Protein AF-A0A368K9M5-F1 (afdb_monomer)

Nearest PDB structures (foldseek):
  7qiv-assembly1_A  TM=9.735E-01  e=4.926E-18  Homo sapiens
  2qki-assembly1_A  TM=9.866E-01  e=6.767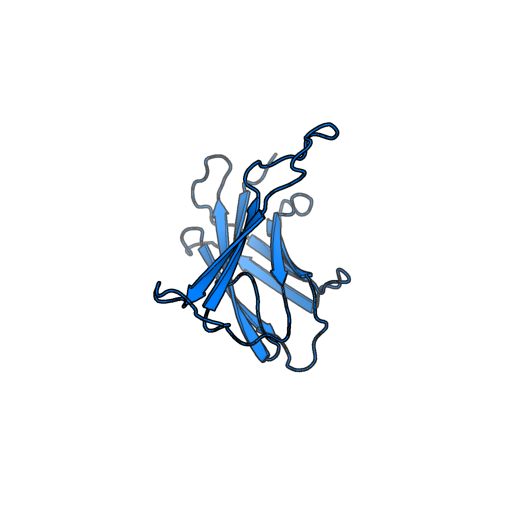E-18  Homo sapiens
  2qki-assembly2_D  TM=9.736E-01  e=6.767E-18  Homo sapiens
  2ice-assembly1_A  TM=9.767E-01  e=1.211E-17  Homo sapiens
  6yo6-assembly1_A  TM=9.703E-01  e=1.950E-17  Homo sapiens

Sequence (143 aa):
FQSGYLFIQTDKTIYTPGSTVLYRIFTVDNNLLPVGKTVVILIETPDGIPVKRDILSSNNQHGILPLSWNIPELVNMGQWKIRAFYEHAPKQIFSAEFEVKEYVLPSFEVRVEPTETFYYIDDPNGLEVSIIAKFLYGKNVDG

Secondary structure (DSSP, 8-state):
----EEEEEES-SEE-TT-EEEEEEEEE-TTS-B---EEEEEEE-TTS-EEEEEEEE-TTTTTEEEEEEEPPSS---EEEEEEEEETT-TT--EEEEEEE------SEEEEEEESSSS--TT-TT---EEEEEEETTSPBP--

Solvent-accessible surface area (backbone atoms only — not comparable to full-atom values): 8438 Å² total; per-residue (Å²): 133,86,86,41,48,66,49,67,48,60,80,60,62,67,40,42,61,57,37,73,49,44,36,36,37,38,32,22,35,86,85,70,44,67,36,61,50,50,34,38,36,35,38,24,44,63,88,67,49,71,78,45,76,51,77,49,63,21,60,94,39,81,12,47,43,81,52,74,47,74,42,50,70,84,65,83,64,44,57,27,35,42,39,38,24,41,63,95,40,72,87,57,70,36,74,41,71,36,36,33,44,92,75,75,87,70,73,51,50,77,46,79,46,52,81,52,102,66,78,64,91,83,44,90,82,60,82,56,70,47,80,48,47,29,30,79,88,72,46,76,63,83,133

Radius of gyration: 20.97 Å; Cα contacts (8 Å, |Δi|>4): 302; chains: 1; bounding box: 52×33×64 Å

Organism: NCBI:txid666685

pLDDT: mean 95.34, std 5.35, range [53.28, 98.81]

InterPro domains:
  IPR002890 Macroglobulin domain [PF01835] (6-100)
  IPR041555 Macroglobulin domain MG3 [PF17791] (102-143)
  IPR050473 Alpha-2-macroglobulin/Complement system [PTHR11412] (4-143)

Structure (mmCIF, N/CA/C/O backbone):
data_AF-A0A368K9M5-F1
#
_entry.id   AF-A0A368K9M5-F1
#
loop_
_atom_site.group_PDB
_atom_site.id
_atom_site.type_symbol
_atom_site.label_atom_id
_atom_site.label_alt_id
_atom_site.label_comp_id
_atom_site.label_asym_id
_atom_site.label_entity_id
_atom_site.label_seq_id
_atom_site.pdbx_PDB_ins_code
_atom_site.Cartn_x
_atom_site.Cartn_y
_atom_site.Cartn_z
_atom_site.occupancy
_atom_site.B_iso_or_equiv
_atom_site.auth_seq_id
_atom_site.auth_comp_id
_atom_site.auth_asym_id
_atom_site.auth_atom_id
_atom_site.pdbx_PDB_model_num
ATOM 1 N N . PHE A 1 1 ? 27.317 0.117 -7.480 1.00 53.28 1 PHE A N 1
ATOM 2 C CA . PH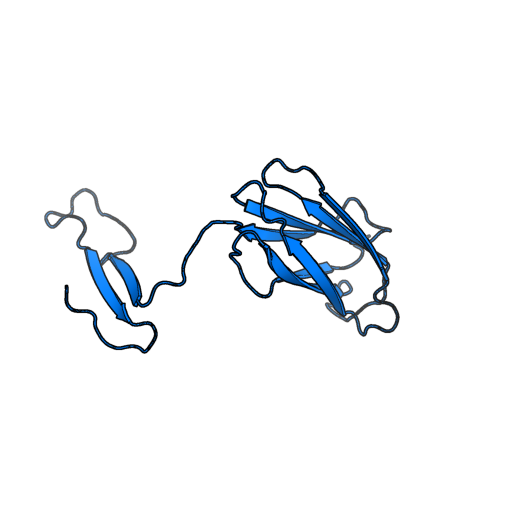E A 1 1 ? 26.637 1.332 -7.962 1.00 53.28 1 PHE A CA 1
ATOM 3 C C . PHE A 1 1 ? 25.144 1.159 -7.751 1.00 53.28 1 PHE A C 1
ATOM 5 O O . PHE A 1 1 ? 24.625 0.112 -8.113 1.00 53.28 1 PHE A O 1
ATOM 12 N N . GLN A 1 2 ? 24.489 2.113 -7.089 1.00 69.75 2 GLN A N 1
ATOM 13 C CA . GLN A 1 2 ? 23.046 2.087 -6.841 1.00 69.75 2 GLN A CA 1
ATOM 14 C C . GLN A 1 2 ? 22.314 2.461 -8.133 1.00 69.75 2 GLN A C 1
ATOM 16 O O . GLN A 1 2 ? 22.651 3.458 -8.776 1.00 69.75 2 GLN A O 1
ATOM 21 N N . SER A 1 3 ? 21.357 1.632 -8.539 1.00 83.12 3 SER A N 1
ATOM 22 C CA . SER A 1 3 ? 20.739 1.690 -9.868 1.00 83.12 3 SER A CA 1
ATOM 23 C C . SER A 1 3 ? 19.588 2.692 -9.992 1.00 83.12 3 SER A C 1
ATOM 25 O O . SER A 1 3 ? 18.992 2.793 -11.066 1.00 83.12 3 SER A O 1
ATOM 27 N N . GLY A 1 4 ? 19.301 3.439 -8.927 1.00 94.38 4 GLY A N 1
ATOM 28 C CA . GLY A 1 4 ? 18.149 4.322 -8.790 1.00 94.38 4 GLY A CA 1
ATOM 29 C C . GLY A 1 4 ? 17.175 3.823 -7.724 1.00 94.38 4 GLY A C 1
ATOM 30 O O . GLY A 1 4 ? 17.548 3.041 -6.840 1.00 94.38 4 GLY A O 1
ATOM 31 N N . TYR A 1 5 ? 15.925 4.267 -7.838 1.00 97.38 5 TYR A N 1
ATOM 32 C CA . TYR A 1 5 ? 14.841 3.953 -6.911 1.00 97.38 5 TYR A CA 1
ATOM 33 C C . TYR A 1 5 ? 13.591 3.468 -7.645 1.00 97.38 5 TYR A C 1
ATOM 35 O O . TYR A 1 5 ? 13.352 3.831 -8.800 1.00 97.38 5 TYR A O 1
ATOM 43 N N . LEU A 1 6 ? 12.800 2.654 -6.946 1.00 98.38 6 LEU A N 1
ATOM 44 C CA . LEU A 1 6 ? 11.452 2.276 -7.345 1.00 98.38 6 LEU A CA 1
ATOM 45 C C . LEU A 1 6 ? 10.474 2.712 -6.256 1.00 98.38 6 LEU A C 1
ATOM 47 O O . LEU A 1 6 ? 10.675 2.387 -5.087 1.00 98.38 6 LEU A O 1
ATOM 51 N N . PHE A 1 7 ? 9.403 3.399 -6.645 1.00 98.56 7 PHE A N 1
ATOM 52 C CA . PHE A 1 7 ? 8.283 3.704 -5.752 1.00 98.56 7 PHE A CA 1
ATOM 53 C C . PHE A 1 7 ? 7.043 2.981 -6.249 1.00 98.56 7 PHE A C 1
ATOM 55 O O . PHE A 1 7 ? 6.724 3.050 -7.434 1.00 98.56 7 PHE A O 1
ATOM 62 N N . ILE A 1 8 ? 6.353 2.281 -5.355 1.00 98.75 8 ILE A N 1
ATOM 63 C CA . ILE A 1 8 ? 5.165 1.495 -5.680 1.00 98.75 8 ILE A CA 1
ATOM 64 C C . ILE A 1 8 ? 3.973 2.180 -5.021 1.00 98.75 8 ILE A C 1
ATOM 66 O O . ILE A 1 8 ? 4.005 2.459 -3.825 1.00 98.75 8 ILE A O 1
ATOM 70 N N . GLN A 1 9 ? 2.932 2.453 -5.800 1.00 98.75 9 GLN A N 1
ATOM 71 C CA . GLN A 1 9 ? 1.676 3.001 -5.305 1.00 98.75 9 GLN A CA 1
ATOM 72 C C . GLN A 1 9 ? 0.540 2.056 -5.665 1.00 98.75 9 GLN A C 1
ATOM 74 O O . GLN A 1 9 ? 0.383 1.720 -6.837 1.00 98.75 9 GLN A O 1
ATOM 79 N N . THR A 1 10 ? -0.264 1.688 -4.677 1.00 98.69 10 THR A N 1
ATOM 80 C CA . THR A 1 10 ? -1.540 0.990 -4.848 1.00 98.69 10 THR A CA 1
ATOM 81 C C . THR A 1 10 ? -2.699 1.991 -4.804 1.00 98.69 10 THR A C 1
ATOM 83 O O . THR A 1 10 ? -2.561 3.076 -4.231 1.00 98.69 10 THR A O 1
ATOM 86 N N . ASP A 1 11 ? -3.837 1.667 -5.422 1.00 98.25 11 ASP A N 1
ATOM 87 C CA . ASP A 1 11 ? -5.028 2.528 -5.389 1.00 98.25 11 ASP A CA 1
ATOM 88 C C . ASP A 1 11 ? -5.707 2.546 -4.011 1.00 98.25 11 ASP A C 1
ATOM 90 O O . ASP A 1 11 ? -6.246 3.573 -3.598 1.00 98.25 11 ASP A O 1
ATOM 94 N N . LYS A 1 12 ? -5.626 1.430 -3.277 1.00 96.75 12 LYS A N 1
ATOM 95 C CA . LYS A 1 12 ? -6.090 1.275 -1.891 1.00 96.75 12 LYS A CA 1
ATOM 96 C C . LYS A 1 12 ? -5.041 0.578 -1.025 1.00 96.75 12 LYS A C 1
ATOM 98 O O . LYS A 1 12 ? -4.140 -0.098 -1.528 1.00 96.75 12 LYS A O 1
ATOM 103 N N . THR A 1 13 ? -5.186 0.721 0.289 1.00 96.50 13 THR A N 1
ATOM 104 C CA . THR A 1 13 ? -4.393 0.004 1.302 1.00 96.50 13 THR A CA 1
ATOM 105 C C . THR A 1 13 ? -5.013 -1.335 1.703 1.00 96.50 13 THR A C 1
ATOM 107 O O . THR A 1 13 ? -4.296 -2.200 2.192 1.00 96.50 13 THR A O 1
ATOM 110 N N . ILE A 1 14 ? -6.319 -1.516 1.473 1.00 96.44 14 ILE A N 1
ATOM 111 C CA . ILE A 1 14 ? -7.097 -2.709 1.828 1.00 96.44 14 ILE A CA 1
ATOM 112 C C . ILE A 1 14 ? -8.015 -3.128 0.671 1.00 96.44 14 ILE A C 1
ATOM 114 O O . ILE A 1 14 ? -8.606 -2.285 -0.013 1.00 96.44 14 ILE A O 1
ATOM 118 N N . TYR A 1 15 ? -8.131 -4.436 0.452 1.00 97.06 15 TYR A N 1
ATOM 119 C CA . TYR A 1 15 ? -8.903 -5.048 -0.627 1.00 97.06 15 TYR A CA 1
ATOM 120 C C . TYR A 1 15 ? -9.728 -6.220 -0.108 1.00 97.06 15 TYR A C 1
ATOM 122 O O . TYR A 1 15 ? -9.304 -6.950 0.785 1.00 97.06 15 TYR A O 1
ATOM 130 N N . THR A 1 16 ? -10.891 -6.435 -0.715 1.00 96.75 16 THR A N 1
ATOM 131 C CA . THR A 1 16 ? -11.677 -7.655 -0.517 1.00 96.75 16 THR A CA 1
ATOM 132 C C . THR A 1 16 ? -11.244 -8.739 -1.508 1.00 96.75 16 THR A C 1
ATOM 134 O O . THR A 1 16 ? -10.773 -8.404 -2.606 1.00 96.75 16 THR A O 1
ATOM 137 N N . PRO A 1 17 ? -11.445 -10.031 -1.188 1.00 97.12 17 PRO A N 1
ATOM 138 C CA . PRO A 1 17 ? -11.367 -11.102 -2.182 1.00 97.12 17 PRO A CA 1
ATOM 139 C C . PRO A 1 17 ? -12.216 -10.792 -3.426 1.00 97.12 17 PRO A C 1
ATOM 141 O O . PRO A 1 17 ? -13.232 -10.098 -3.335 1.00 97.12 17 PRO A O 1
ATOM 144 N N . GLY A 1 18 ? -11.769 -11.242 -4.600 1.00 96.38 18 GLY A N 1
ATOM 145 C CA . GLY A 1 18 ? -12.438 -10.975 -5.883 1.00 96.38 18 GLY A CA 1
ATOM 146 C C . GLY A 1 18 ? -12.240 -9.563 -6.458 1.00 96.38 18 GLY A C 1
ATOM 147 O O . GLY A 1 18 ? -12.628 -9.310 -7.599 1.00 96.38 18 GLY A O 1
ATOM 148 N N . SER A 1 19 ? -11.640 -8.628 -5.711 1.00 97.12 19 SER A N 1
ATOM 149 C CA . SER A 1 19 ? -11.371 -7.271 -6.207 1.00 97.12 19 SER A CA 1
ATOM 150 C C . SER A 1 19 ? -10.045 -7.166 -6.978 1.00 97.12 19 SER A C 1
ATOM 152 O O . SER A 1 19 ? -9.209 -8.070 -6.962 1.00 97.12 19 SER A O 1
ATOM 154 N N . THR A 1 20 ? -9.843 -6.048 -7.678 1.00 98.38 20 THR A N 1
ATOM 155 C CA . THR A 1 20 ? -8.621 -5.777 -8.447 1.00 98.38 20 THR A CA 1
ATOM 156 C C . THR A 1 20 ? -7.724 -4.804 -7.692 1.00 98.38 20 THR A C 1
ATOM 158 O O . THR A 1 20 ? -8.170 -3.727 -7.300 1.00 98.38 20 THR A O 1
ATOM 161 N N . VAL A 1 21 ? -6.449 -5.163 -7.548 1.00 98.50 21 VAL A N 1
ATOM 162 C CA . VAL A 1 21 ? -5.375 -4.261 -7.124 1.00 98.50 21 VAL A CA 1
ATOM 163 C C . VAL A 1 21 ? -4.900 -3.488 -8.344 1.00 98.50 21 VAL A C 1
ATOM 165 O O . VAL A 1 21 ? -4.364 -4.086 -9.282 1.00 98.50 21 VAL A O 1
ATOM 168 N N . LEU A 1 22 ? -5.078 -2.169 -8.342 1.00 98.75 22 LEU A N 1
ATOM 169 C CA . LEU A 1 22 ? -4.462 -1.281 -9.319 1.00 98.75 22 LEU A CA 1
ATOM 170 C C . LEU A 1 22 ? -3.203 -0.702 -8.689 1.00 98.75 22 LEU A C 1
ATOM 172 O O . LEU A 1 22 ? -3.220 -0.144 -7.593 1.00 98.75 22 LEU A O 1
ATOM 176 N N . TYR A 1 23 ? -2.080 -0.834 -9.380 1.00 98.69 23 TYR A N 1
ATOM 177 C CA . TYR A 1 23 ? -0.827 -0.307 -8.871 1.00 98.69 23 TYR A CA 1
ATOM 178 C C . TYR A 1 23 ? 0.027 0.255 -9.987 1.00 98.69 23 TYR A C 1
ATOM 180 O O . TYR A 1 23 ? -0.075 -0.124 -11.152 1.00 98.69 23 TYR A O 1
ATOM 188 N N . ARG A 1 24 ? 0.894 1.189 -9.619 1.00 98.44 24 ARG A N 1
ATOM 189 C CA . ARG A 1 24 ? 1.895 1.732 -10.526 1.00 98.44 24 ARG A CA 1
ATOM 190 C C . ARG A 1 24 ? 3.254 1.774 -9.869 1.00 98.44 24 ARG A C 1
ATOM 192 O O . ARG A 1 24 ? 3.364 1.971 -8.658 1.00 98.44 24 ARG A O 1
ATOM 199 N N . ILE A 1 25 ? 4.279 1.596 -10.690 1.00 98.62 25 ILE A N 1
ATOM 200 C CA . ILE A 1 25 ? 5.672 1.658 -10.269 1.00 98.62 25 ILE A CA 1
ATOM 201 C C . ILE A 1 25 ? 6.333 2.837 -10.963 1.00 98.62 25 ILE A C 1
ATOM 203 O O . ILE A 1 25 ? 6.336 2.923 -12.191 1.00 98.62 25 ILE A O 1
ATOM 207 N N . PHE A 1 26 ? 6.905 3.732 -10.168 1.00 98.38 26 PHE A N 1
ATOM 208 C CA . PHE A 1 26 ? 7.731 4.829 -10.642 1.00 98.38 26 PHE A CA 1
ATOM 209 C C . PHE A 1 26 ? 9.184 4.375 -10.695 1.00 98.38 26 PHE A C 1
ATOM 211 O O . PHE A 1 26 ? 9.732 3.933 -9.685 1.00 98.38 26 PHE A O 1
ATOM 218 N N . THR A 1 27 ? 9.803 4.494 -11.863 1.00 98.06 27 THR A N 1
ATOM 219 C CA . THR A 1 27 ? 11.195 4.120 -12.104 1.00 98.06 27 THR A CA 1
ATOM 220 C C . THR A 1 27 ? 12.040 5.377 -12.247 1.00 98.06 27 THR A C 1
ATOM 222 O O . THR A 1 27 ? 11.954 6.079 -13.259 1.00 98.06 27 THR A O 1
ATOM 225 N N . VAL A 1 28 ? 12.861 5.666 -11.238 1.00 97.44 28 VAL A N 1
ATOM 226 C CA . VAL A 1 28 ? 13.707 6.865 -11.217 1.00 97.44 28 VAL A CA 1
ATOM 227 C C . VAL A 1 28 ? 15.179 6.540 -10.981 1.00 97.44 28 VAL A C 1
ATOM 229 O O . VAL A 1 28 ? 15.525 5.488 -10.433 1.00 97.44 28 VAL A O 1
ATOM 232 N N . ASP A 1 29 ? 16.054 7.438 -11.420 1.00 95.25 29 ASP A N 1
ATOM 233 C CA . ASP A 1 29 ? 17.486 7.393 -11.133 1.00 95.25 29 ASP A CA 1
ATOM 234 C C . ASP A 1 29 ? 17.817 7.949 -9.731 1.00 95.25 29 ASP A C 1
ATOM 236 O O . ASP A 1 29 ? 16.934 8.199 -8.908 1.00 95.25 29 ASP A O 1
ATOM 240 N N . ASN A 1 30 ? 19.108 8.124 -9.427 1.00 95.31 30 ASN A N 1
ATOM 241 C CA . ASN A 1 30 ? 19.549 8.626 -8.121 1.00 95.31 30 ASN A CA 1
ATOM 242 C C . ASN A 1 30 ? 19.208 10.111 -7.882 1.00 95.31 30 ASN A C 1
ATOM 244 O O . ASN A 1 30 ? 19.237 10.548 -6.735 1.00 95.31 30 ASN A O 1
ATOM 248 N N . ASN A 1 31 ? 18.866 10.860 -8.934 1.00 96.06 31 ASN A N 1
ATOM 249 C CA . ASN A 1 31 ? 18.433 12.256 -8.873 1.00 96.06 31 ASN A CA 1
ATOM 250 C C . ASN A 1 31 ? 16.900 12.385 -8.890 1.00 96.06 31 ASN A C 1
ATOM 252 O O . ASN A 1 31 ? 16.382 13.489 -9.043 1.00 96.06 31 ASN A O 1
ATOM 256 N N . LEU A 1 32 ? 16.178 11.264 -8.750 1.00 96.44 32 LEU A N 1
ATOM 257 C CA . LEU A 1 32 ? 14.719 11.178 -8.843 1.00 96.44 32 LEU A CA 1
ATOM 258 C C . LEU A 1 32 ? 14.158 11.594 -10.214 1.00 96.44 32 LEU A C 1
ATOM 260 O O . LEU A 1 32 ? 12.981 11.936 -10.328 1.00 96.44 32 LEU A O 1
ATOM 264 N N . LEU A 1 33 ? 14.976 11.526 -11.268 1.00 96.12 33 LEU A N 1
ATOM 265 C CA . LEU A 1 33 ? 14.527 11.754 -12.637 1.00 96.12 33 LEU A CA 1
ATOM 266 C C . LEU A 1 33 ? 13.996 10.447 -13.243 1.00 96.12 33 LEU A C 1
ATOM 268 O O . LEU A 1 33 ? 14.558 9.378 -12.980 1.00 96.12 33 LEU A O 1
ATOM 272 N N . PRO A 1 34 ? 12.928 10.500 -14.060 1.00 96.62 34 PRO A N 1
ATOM 273 C CA . PRO A 1 34 ? 12.346 9.309 -14.666 1.00 96.62 34 PRO A CA 1
ATOM 274 C C . PRO A 1 34 ? 13.361 8.618 -15.579 1.00 96.62 34 PRO A C 1
ATOM 276 O O . PRO A 1 34 ? 13.984 9.253 -16.430 1.00 96.62 34 PRO A O 1
ATOM 279 N N . VAL A 1 35 ? 13.502 7.302 -15.428 1.00 95.19 35 VAL A N 1
ATOM 280 C CA . VAL A 1 35 ? 14.451 6.501 -16.206 1.00 95.19 35 VAL A CA 1
ATOM 281 C C . VAL A 1 35 ? 13.777 5.271 -16.797 1.00 95.19 35 VAL A C 1
ATOM 283 O O . VAL A 1 35 ? 13.009 4.590 -16.123 1.00 95.19 35 VAL A O 1
ATOM 286 N N . GLY A 1 36 ? 14.077 4.979 -18.062 1.00 94.88 36 GLY A N 1
ATOM 287 C CA . GLY A 1 36 ? 13.637 3.764 -18.740 1.00 94.88 36 GLY A CA 1
ATOM 288 C C . GLY A 1 36 ? 14.541 2.587 -18.385 1.00 94.88 36 GLY A C 1
ATOM 289 O O . GLY A 1 36 ? 15.711 2.567 -18.770 1.00 94.88 36 GLY A O 1
ATOM 290 N N . LYS A 1 37 ? 14.034 1.624 -17.611 1.00 94.44 37 LYS A N 1
ATOM 291 C CA . LYS A 1 37 ? 14.774 0.416 -17.211 1.00 94.44 37 LYS A CA 1
ATOM 292 C C . LYS A 1 37 ? 13.836 -0.777 -17.069 1.00 94.44 37 LYS A C 1
ATOM 294 O O . LYS A 1 37 ? 12.640 -0.618 -16.838 1.00 94.44 37 LYS A O 1
ATOM 299 N N . THR A 1 38 ? 14.396 -1.978 -17.179 1.00 96.88 38 THR A N 1
ATOM 300 C CA . THR A 1 38 ? 13.666 -3.221 -16.912 1.00 96.88 38 THR A CA 1
ATOM 301 C C . THR A 1 38 ? 13.512 -3.442 -15.409 1.00 96.88 38 THR A C 1
ATOM 303 O O . THR A 1 38 ? 14.493 -3.387 -14.656 1.00 96.88 38 THR A O 1
ATOM 306 N N . VAL A 1 39 ? 12.280 -3.703 -14.982 1.00 98.00 39 VAL A N 1
ATOM 307 C CA . VAL A 1 39 ? 11.878 -3.972 -13.601 1.00 98.00 39 VAL A CA 1
ATOM 308 C C . VAL A 1 39 ? 11.265 -5.365 -13.529 1.00 98.00 39 VAL A C 1
ATOM 310 O O . VAL A 1 39 ? 10.406 -5.721 -14.337 1.00 98.00 39 VAL A O 1
ATOM 313 N N . VAL A 1 40 ? 11.700 -6.144 -12.543 1.00 98.50 40 VAL A N 1
ATOM 314 C CA . VAL A 1 40 ? 11.068 -7.405 -12.152 1.00 98.50 40 VAL A CA 1
ATOM 315 C C . VAL A 1 40 ? 10.114 -7.112 -11.005 1.00 98.50 40 VAL A C 1
ATOM 317 O O . VAL A 1 40 ? 10.501 -6.450 -10.043 1.00 98.50 40 VAL A O 1
ATOM 320 N N . ILE A 1 41 ? 8.884 -7.603 -11.111 1.00 98.69 41 ILE A N 1
ATOM 321 C CA . ILE A 1 41 ? 7.791 -7.341 -10.174 1.00 98.69 41 ILE A CA 1
ATOM 322 C C . ILE A 1 41 ? 7.247 -8.682 -9.692 1.00 98.69 41 ILE A C 1
ATOM 324 O O . ILE A 1 41 ? 7.018 -9.581 -10.500 1.00 98.69 41 ILE A O 1
ATOM 328 N N . LEU A 1 42 ? 7.036 -8.813 -8.389 1.00 98.62 42 LEU A N 1
ATOM 329 C CA . LEU A 1 42 ? 6.481 -9.991 -7.735 1.00 98.62 42 LEU A CA 1
ATOM 330 C C . LEU A 1 42 ? 5.298 -9.574 -6.864 1.00 98.62 42 LEU A C 1
ATOM 332 O O . LEU A 1 42 ? 5.381 -8.565 -6.165 1.00 98.62 42 LEU A O 1
ATOM 336 N N . ILE A 1 43 ? 4.231 -10.367 -6.880 1.00 98.62 43 ILE A N 1
ATOM 337 C CA . ILE A 1 43 ? 3.159 -10.284 -5.881 1.00 98.62 43 ILE A CA 1
ATOM 338 C C . ILE A 1 43 ? 3.290 -11.507 -4.985 1.00 98.62 43 ILE A C 1
ATOM 340 O O . ILE A 1 43 ? 3.258 -12.632 -5.485 1.00 98.62 43 ILE A O 1
ATOM 344 N N . GLU A 1 44 ? 3.464 -11.278 -3.690 1.00 98.56 44 GLU A N 1
ATOM 345 C CA . GLU A 1 44 ? 3.666 -12.304 -2.672 1.00 98.56 44 GLU A CA 1
ATOM 346 C C . GLU A 1 44 ? 2.472 -12.383 -1.720 1.00 98.56 44 GLU A C 1
ATOM 348 O O . GLU A 1 44 ? 1.912 -11.358 -1.315 1.00 98.56 44 GLU A O 1
ATOM 353 N N . THR A 1 45 ? 2.117 -13.616 -1.359 1.00 98.12 45 THR A N 1
ATOM 354 C CA . THR A 1 45 ? 1.145 -13.924 -0.304 1.00 98.12 45 THR A CA 1
ATOM 355 C C . THR A 1 45 ? 1.667 -13.478 1.070 1.00 98.12 45 THR A C 1
ATOM 357 O O . THR A 1 45 ? 2.863 -13.197 1.206 1.00 98.12 45 THR A O 1
ATOM 360 N N . PRO A 1 46 ? 0.824 -13.489 2.122 1.00 98.19 46 PRO A N 1
ATOM 361 C CA . PRO A 1 46 ? 1.265 -13.210 3.490 1.00 98.19 46 PRO A CA 1
ATOM 362 C C . PRO A 1 46 ? 2.384 -14.129 3.993 1.00 98.19 46 PRO A C 1
ATOM 364 O O . PRO A 1 46 ? 3.219 -13.710 4.789 1.00 98.19 46 PRO A O 1
ATOM 367 N N . ASP A 1 47 ? 2.457 -15.351 3.464 1.00 97.12 47 ASP A N 1
ATOM 368 C CA . ASP A 1 47 ? 3.505 -16.329 3.777 1.00 97.12 47 ASP A CA 1
ATOM 369 C C . ASP A 1 47 ? 4.807 -16.106 2.976 1.00 97.12 47 ASP A C 1
ATOM 371 O O . ASP A 1 47 ? 5.736 -16.911 3.045 1.00 97.12 47 ASP A O 1
ATOM 375 N N . GLY A 1 48 ? 4.884 -15.035 2.176 1.00 96.56 48 GLY A N 1
ATOM 376 C CA . GLY A 1 48 ? 6.046 -14.707 1.347 1.00 96.56 48 GLY A CA 1
ATOM 377 C C . GLY A 1 48 ? 6.168 -15.543 0.069 1.00 96.56 48 GLY A C 1
ATOM 378 O O . GLY A 1 48 ? 7.255 -15.631 -0.503 1.00 96.56 48 GLY A O 1
ATOM 379 N N . ILE A 1 49 ? 5.080 -16.172 -0.392 1.00 97.75 49 ILE A N 1
ATOM 380 C CA . ILE A 1 49 ? 5.085 -17.010 -1.599 1.00 97.75 49 ILE A CA 1
ATOM 381 C C . ILE A 1 49 ? 4.728 -16.147 -2.817 1.00 97.75 49 ILE A C 1
ATOM 383 O O . ILE A 1 49 ? 3.627 -15.593 -2.858 1.00 97.75 49 ILE A O 1
ATOM 387 N N . PRO A 1 50 ? 5.597 -16.039 -3.840 1.00 97.50 50 PRO A N 1
ATOM 388 C CA . PRO A 1 50 ? 5.284 -15.288 -5.049 1.00 97.50 50 PRO A CA 1
ATOM 389 C C . PRO A 1 50 ? 4.233 -16.022 -5.892 1.00 97.50 50 PRO A C 1
ATOM 391 O O . PRO A 1 50 ? 4.461 -17.143 -6.344 1.00 97.50 50 PRO A O 1
ATOM 394 N N . VAL A 1 51 ? 3.098 -15.371 -6.149 1.00 97.56 51 VAL A N 1
ATOM 395 C CA . VAL A 1 51 ? 1.989 -15.913 -6.964 1.00 97.56 51 VAL A CA 1
ATOM 396 C C . VAL A 1 51 ? 1.887 -15.280 -8.349 1.00 97.56 51 VAL A C 1
ATOM 398 O O . VAL A 1 51 ? 1.254 -15.835 -9.243 1.00 97.56 51 VAL A O 1
ATOM 401 N N . LYS A 1 52 ? 2.523 -14.121 -8.549 1.00 97.25 52 LYS A N 1
ATOM 402 C CA . LYS A 1 52 ? 2.625 -13.446 -9.846 1.00 97.25 52 LYS A CA 1
ATOM 403 C C . LYS A 1 52 ? 4.042 -12.932 -10.038 1.00 97.25 52 LYS A C 1
ATOM 405 O O . LYS A 1 52 ? 4.650 -12.436 -9.089 1.00 97.25 52 LYS A O 1
ATOM 410 N N . ARG A 1 53 ? 4.539 -13.006 -11.273 1.00 98.12 53 ARG A N 1
ATOM 411 C CA . ARG A 1 53 ? 5.811 -12.415 -11.685 1.00 98.12 53 ARG A CA 1
ATOM 412 C C . ARG A 1 53 ? 5.669 -11.724 -13.036 1.00 98.12 53 ARG A C 1
ATOM 414 O O . ARG A 1 53 ? 5.398 -12.394 -14.026 1.00 98.12 53 ARG A O 1
ATOM 421 N N . ASP A 1 54 ? 5.943 -10.426 -13.070 1.00 98.00 54 ASP A N 1
ATOM 422 C CA . ASP A 1 54 ? 6.001 -9.629 -14.297 1.00 98.00 54 ASP A CA 1
ATOM 423 C C . ASP A 1 54 ? 7.439 -9.131 -14.529 1.00 98.00 54 ASP A C 1
ATOM 425 O O . ASP A 1 54 ? 8.175 -8.841 -13.582 1.00 98.00 54 ASP A O 1
ATOM 429 N N . ILE A 1 55 ? 7.853 -9.024 -15.794 1.00 97.75 55 ILE A N 1
ATOM 430 C CA . ILE A 1 55 ? 9.080 -8.325 -16.198 1.00 97.75 55 ILE A CA 1
ATOM 431 C C . ILE A 1 55 ? 8.676 -7.287 -17.238 1.00 97.75 55 ILE A C 1
ATOM 433 O O . ILE A 1 55 ? 8.228 -7.655 -18.322 1.00 97.75 55 ILE A O 1
ATOM 437 N N . LEU A 1 56 ? 8.828 -6.005 -16.915 1.00 96.75 56 LEU A N 1
ATOM 438 C CA . LEU A 1 56 ? 8.429 -4.906 -17.794 1.00 96.75 56 LEU A CA 1
ATOM 439 C C . LEU A 1 56 ? 9.538 -3.866 -17.907 1.00 96.75 56 LEU A C 1
ATOM 441 O O . LEU A 1 56 ? 10.288 -3.630 -16.962 1.00 96.75 56 LEU A O 1
ATOM 445 N N . SER A 1 57 ? 9.620 -3.218 -19.065 1.00 95.44 57 SER A N 1
ATOM 446 C CA . SER A 1 57 ? 10.510 -2.081 -19.288 1.00 95.44 57 SER A CA 1
ATOM 447 C C . SER A 1 57 ? 9.719 -0.781 -19.259 1.00 95.44 57 SER A C 1
ATOM 449 O O . SER A 1 57 ? 8.705 -0.664 -19.943 1.00 95.44 57 SER A O 1
ATOM 451 N N . SER A 1 58 ? 10.209 0.213 -18.515 1.00 92.31 58 SER A N 1
ATOM 452 C CA . SER A 1 58 ? 9.644 1.570 -18.507 1.00 92.31 58 SER A CA 1
ATOM 453 C C . SE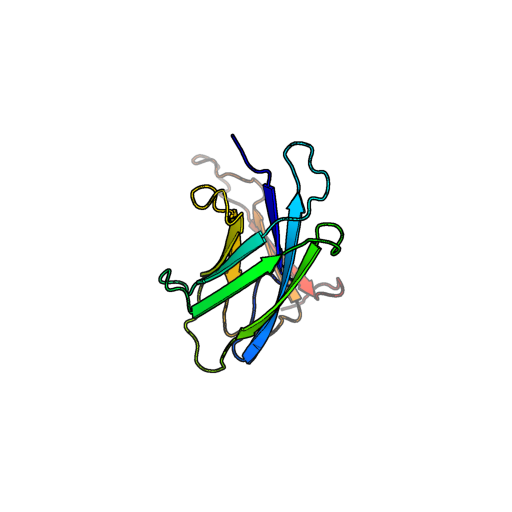R A 1 58 ? 10.168 2.457 -19.645 1.00 92.31 58 SER A C 1
ATOM 455 O O . SER A 1 58 ? 9.910 3.665 -19.670 1.00 92.31 58 SER A O 1
ATOM 457 N N . ASN A 1 59 ? 10.902 1.881 -20.607 1.00 90.56 59 ASN A N 1
ATOM 458 C CA . ASN A 1 59 ? 11.343 2.584 -21.811 1.00 90.56 59 ASN A CA 1
ATOM 459 C C . ASN A 1 59 ? 10.141 3.169 -22.562 1.00 90.56 59 ASN A C 1
ATOM 461 O O . ASN A 1 59 ? 9.162 2.474 -22.815 1.00 90.56 59 ASN A O 1
ATOM 465 N N . ASN A 1 60 ? 10.222 4.454 -22.920 1.00 87.06 60 ASN A N 1
ATOM 466 C CA . ASN A 1 60 ? 9.136 5.223 -23.544 1.00 87.06 60 ASN A CA 1
ATOM 467 C C . ASN A 1 60 ? 7.838 5.320 -22.713 1.00 87.06 60 ASN A C 1
ATOM 469 O O . ASN A 1 60 ? 6.821 5.759 -23.235 1.00 87.06 60 ASN A O 1
ATOM 473 N N . GLN A 1 61 ? 7.863 4.963 -21.423 1.00 86.81 61 GLN A N 1
ATOM 474 C CA . GLN A 1 61 ? 6.722 5.105 -20.504 1.00 86.81 61 GLN A CA 1
ATOM 475 C C . GLN A 1 61 ? 6.906 6.264 -19.511 1.00 86.81 61 GLN A C 1
ATOM 477 O O . GLN A 1 61 ? 6.264 6.305 -18.465 1.00 86.81 61 GLN A O 1
ATOM 482 N N . HIS A 1 62 ? 7.828 7.191 -19.803 1.00 92.25 62 HIS A N 1
ATOM 483 C CA . HIS A 1 62 ? 8.147 8.348 -18.953 1.00 92.25 62 HIS A CA 1
ATOM 484 C C . HIS A 1 62 ? 8.382 7.991 -17.471 1.00 92.25 62 HIS A C 1
ATOM 486 O O . HIS A 1 62 ? 8.083 8.775 -16.575 1.00 92.25 62 HIS A O 1
ATOM 492 N N . GLY A 1 63 ? 8.930 6.799 -17.214 1.00 93.31 63 GLY A N 1
ATOM 493 C CA . GLY A 1 63 ? 9.242 6.319 -15.871 1.00 93.31 63 GLY A CA 1
ATOM 494 C C . GLY A 1 63 ? 8.048 5.812 -15.053 1.00 93.31 63 GLY A C 1
ATOM 495 O O . GLY A 1 63 ? 8.181 5.697 -13.838 1.00 93.31 63 GLY A O 1
ATOM 496 N N . ILE A 1 64 ? 6.895 5.519 -15.668 1.00 97.44 64 ILE A N 1
ATOM 497 C CA . ILE A 1 64 ? 5.701 5.019 -14.967 1.00 97.44 64 ILE A CA 1
ATOM 498 C C . ILE A 1 64 ? 5.236 3.706 -15.598 1.00 97.44 64 ILE A C 1
ATOM 500 O O . ILE A 1 64 ? 4.857 3.682 -16.763 1.00 97.44 64 ILE A O 1
ATOM 504 N N . LEU A 1 65 ? 5.198 2.635 -14.805 1.00 97.94 65 LEU A N 1
ATOM 505 C CA . LEU A 1 65 ? 4.617 1.345 -15.182 1.00 97.94 65 LEU A CA 1
ATOM 506 C C . LEU A 1 65 ? 3.234 1.198 -14.524 1.00 97.94 65 LEU A C 1
ATOM 508 O O . LEU A 1 65 ? 3.193 0.996 -13.309 1.00 97.94 65 LEU A O 1
ATOM 512 N N . PRO A 1 66 ? 2.108 1.306 -15.251 1.00 97.75 66 PRO A N 1
ATOM 513 C CA . PRO A 1 66 ? 0.784 0.978 -14.723 1.00 97.75 66 PRO A CA 1
ATOM 514 C C . PRO A 1 66 ? 0.498 -0.528 -14.850 1.00 97.75 66 PRO A C 1
ATOM 516 O O . PRO A 1 66 ? 0.683 -1.113 -15.916 1.00 97.75 66 PRO A O 1
ATOM 519 N N . LEU A 1 67 ? 0.029 -1.159 -13.773 1.00 98.25 67 LEU A N 1
ATOM 520 C CA . LEU A 1 67 ? -0.291 -2.586 -13.716 1.00 98.25 67 LEU A CA 1
ATOM 521 C C . LEU A 1 67 ? -1.579 -2.848 -12.926 1.00 98.25 67 LEU A C 1
ATOM 523 O O . LEU A 1 67 ? -2.079 -2.007 -12.177 1.00 98.25 67 LEU A O 1
ATOM 527 N N . SER A 1 68 ? -2.090 -4.067 -13.068 1.00 98.19 68 SER A N 1
ATOM 528 C CA . SER A 1 68 ? -3.171 -4.585 -12.243 1.00 98.19 68 SER A CA 1
ATOM 529 C C . SER A 1 68 ? -2.974 -6.058 -11.890 1.00 98.19 68 SER A C 1
ATOM 531 O O . SER A 1 68 ? -2.219 -6.801 -12.538 1.00 98.19 68 SER A O 1
ATOM 533 N N . TRP A 1 69 ? -3.658 -6.486 -10.834 1.00 98.31 69 TRP A N 1
ATOM 534 C CA . TRP A 1 69 ? -3.784 -7.888 -10.464 1.00 98.31 69 TRP A CA 1
ATOM 535 C C . TRP A 1 69 ? -5.153 -8.157 -9.845 1.00 98.31 69 TRP A C 1
ATOM 537 O O . TRP A 1 69 ? -5.600 -7.419 -8.972 1.00 98.31 69 TRP A O 1
ATOM 547 N N . ASN A 1 70 ? -5.819 -9.212 -10.307 1.00 98.25 70 ASN A N 1
ATOM 548 C CA . ASN A 1 70 ? -7.106 -9.634 -9.768 1.00 98.25 70 ASN A CA 1
ATOM 549 C C . ASN A 1 70 ? -6.870 -10.603 -8.613 1.00 98.25 70 ASN A C 1
ATOM 551 O O . ASN A 1 70 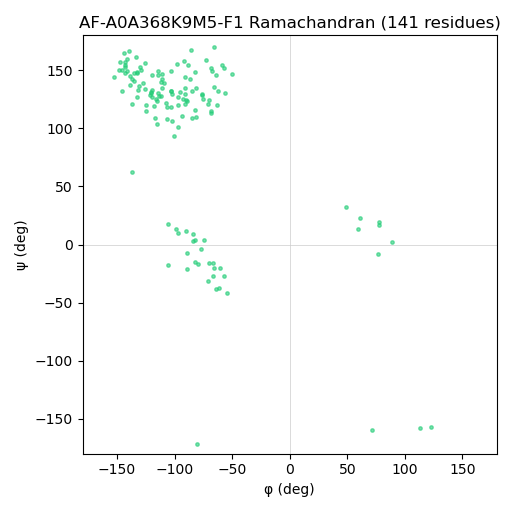? -6.228 -11.638 -8.803 1.00 98.25 70 ASN A O 1
ATOM 555 N N . ILE A 1 71 ? -7.407 -10.270 -7.443 1.00 98.06 71 ILE A N 1
ATOM 556 C CA . ILE A 1 71 ? -7.378 -11.134 -6.268 1.00 98.06 71 ILE A CA 1
ATOM 557 C C . ILE A 1 71 ? -8.408 -12.249 -6.498 1.00 98.06 71 ILE A C 1
ATOM 559 O O . ILE A 1 71 ? -9.574 -11.937 -6.749 1.00 98.06 71 ILE A O 1
ATOM 563 N N . PRO A 1 72 ? -8.031 -13.537 -6.419 1.00 96.88 72 PRO A N 1
ATOM 564 C CA . PRO A 1 72 ? -9.000 -14.629 -6.477 1.00 96.88 72 PRO A CA 1
ATOM 565 C C . PRO A 1 72 ? -10.051 -14.524 -5.360 1.00 96.88 72 PRO A C 1
ATOM 567 O O . PRO A 1 72 ? -9.778 -13.969 -4.297 1.00 96.88 72 PRO A O 1
ATOM 570 N N . GLU A 1 73 ? -11.244 -15.085 -5.568 1.00 95.25 73 GLU A N 1
ATOM 571 C CA . GLU A 1 73 ? -12.261 -15.160 -4.503 1.00 95.25 73 GLU A CA 1
ATOM 572 C C . GLU A 1 73 ? -11.793 -16.030 -3.328 1.00 95.25 73 GLU A C 1
ATOM 574 O O . GLU A 1 73 ? -12.022 -15.691 -2.172 1.00 95.25 73 GLU A O 1
ATOM 579 N N . LEU A 1 74 ? -11.086 -17.128 -3.620 1.00 94.44 74 LEU A N 1
ATOM 580 C CA . LEU A 1 74 ? -10.467 -17.987 -2.616 1.00 94.44 74 LEU A CA 1
ATOM 581 C C . LEU A 1 74 ? -8.993 -17.601 -2.449 1.00 94.44 74 LEU A C 1
ATOM 583 O O . LEU A 1 74 ? -8.150 -17.958 -3.274 1.00 94.44 74 LEU A O 1
ATOM 587 N N . VAL A 1 75 ? -8.687 -16.852 -1.392 1.00 95.62 75 VAL A N 1
ATOM 588 C CA . VAL A 1 75 ? -7.361 -16.270 -1.159 1.00 95.62 75 VAL A CA 1
ATOM 589 C C . VAL A 1 75 ? -7.035 -16.218 0.333 1.00 95.62 75 VAL A C 1
ATOM 591 O O . VAL A 1 75 ? -7.926 -16.063 1.167 1.00 95.62 75 VAL A O 1
ATOM 594 N N . ASN A 1 76 ? -5.750 -16.313 0.681 1.00 94.50 76 ASN A N 1
ATOM 595 C CA . ASN A 1 76 ? -5.307 -16.105 2.059 1.00 94.50 76 ASN A CA 1
ATOM 596 C C . ASN A 1 76 ? -5.452 -14.625 2.433 1.00 94.50 76 ASN A C 1
ATOM 598 O O . ASN A 1 76 ? -4.896 -13.748 1.766 1.00 94.50 76 ASN A O 1
ATOM 602 N N . MET A 1 77 ? -6.181 -14.353 3.512 1.00 97.38 77 MET A N 1
ATOM 603 C CA . MET A 1 77 ? -6.284 -13.013 4.089 1.00 97.38 77 MET A CA 1
ATOM 604 C C . MET A 1 77 ? -4.986 -12.617 4.801 1.00 97.38 77 MET A C 1
ATOM 606 O O . MET A 1 77 ? -4.206 -13.474 5.217 1.00 97.38 77 MET A O 1
ATOM 610 N N . GLY A 1 78 ? -4.780 -11.314 4.976 1.00 97.81 78 GLY A N 1
ATOM 611 C CA . GLY A 1 78 ? -3.640 -10.747 5.692 1.00 97.81 78 GLY A CA 1
ATOM 612 C C . GLY A 1 78 ? -2.830 -9.774 4.842 1.00 97.81 78 GLY A C 1
ATOM 613 O O . GLY A 1 78 ? -3.336 -9.203 3.877 1.00 97.81 78 GLY A O 1
ATOM 614 N N . GLN A 1 79 ? -1.565 -9.586 5.216 1.00 98.50 79 GLN A N 1
ATOM 615 C CA . GLN A 1 79 ? -0.669 -8.615 4.589 1.00 98.50 79 GLN A CA 1
ATOM 616 C C . GLN A 1 79 ? 0.002 -9.193 3.347 1.00 98.50 79 GLN A C 1
ATOM 618 O O . GLN A 1 79 ? 0.884 -10.038 3.443 1.00 98.50 79 GLN A O 1
ATOM 623 N N . TRP A 1 80 ? -0.395 -8.709 2.178 1.00 98.62 80 TRP A N 1
ATOM 624 C CA . TRP A 1 80 ? 0.215 -9.034 0.894 1.00 98.62 80 TRP A CA 1
ATOM 625 C C . TRP A 1 80 ? 1.312 -8.036 0.541 1.00 98.62 80 TRP A C 1
ATOM 627 O O . TRP A 1 80 ? 1.327 -6.900 1.022 1.00 98.62 80 TRP A O 1
ATOM 637 N N . LYS A 1 81 ? 2.231 -8.446 -0.337 1.00 98.62 81 LYS A N 1
ATOM 638 C CA . LYS A 1 81 ? 3.382 -7.620 -0.716 1.00 98.62 81 LYS A CA 1
ATOM 639 C C . LYS A 1 81 ? 3.567 -7.554 -2.222 1.00 98.62 81 LYS A C 1
ATOM 641 O O . LYS A 1 81 ? 3.597 -8.573 -2.903 1.00 98.62 81 LYS A O 1
ATOM 646 N N . ILE A 1 82 ? 3.770 -6.346 -2.736 1.00 98.81 82 ILE A N 1
ATOM 647 C CA . ILE A 1 82 ? 4.320 -6.119 -4.073 1.00 98.81 82 ILE A CA 1
ATOM 648 C C . ILE A 1 82 ? 5.809 -5.853 -3.895 1.00 98.81 82 ILE A C 1
ATOM 650 O O . ILE A 1 82 ? 6.184 -4.893 -3.222 1.00 98.81 82 ILE A O 1
ATOM 654 N N . ARG A 1 83 ? 6.666 -6.680 -4.493 1.00 98.56 83 ARG A N 1
ATOM 655 C CA . ARG A 1 83 ? 8.117 -6.462 -4.537 1.00 98.56 83 ARG A CA 1
ATOM 656 C C . ARG A 1 83 ? 8.540 -6.102 -5.940 1.00 98.56 83 ARG A C 1
ATOM 658 O O . ARG A 1 83 ? 8.092 -6.715 -6.902 1.00 98.56 83 ARG A O 1
ATOM 665 N N . ALA A 1 84 ? 9.446 -5.146 -6.052 1.00 98.50 84 ALA A N 1
ATOM 666 C CA . ALA A 1 84 ? 10.022 -4.762 -7.322 1.00 98.50 84 ALA A CA 1
ATOM 667 C C . ALA A 1 84 ? 11.521 -4.507 -7.191 1.00 98.50 84 ALA A C 1
ATOM 669 O O . ALA A 1 84 ? 11.996 -3.998 -6.176 1.00 98.50 84 ALA A O 1
ATOM 670 N N . PHE A 1 85 ? 12.272 -4.848 -8.228 1.00 98.12 85 PHE A N 1
ATOM 671 C CA . PHE A 1 85 ? 13.691 -4.525 -8.329 1.00 98.12 85 PHE A CA 1
ATOM 672 C C . PHE A 1 85 ? 14.075 -4.310 -9.786 1.00 98.12 85 PHE A C 1
ATOM 674 O O . PHE A 1 85 ? 13.502 -4.908 -10.698 1.00 98.12 85 PHE A O 1
ATOM 681 N N . TYR A 1 86 ? 15.066 -3.455 -10.018 1.00 97.50 86 TYR A N 1
ATOM 682 C CA . TYR A 1 86 ? 15.645 -3.338 -11.348 1.00 97.50 86 TYR A CA 1
ATOM 683 C C . TYR A 1 86 ? 16.360 -4.638 -11.720 1.00 97.50 86 TYR A C 1
ATOM 685 O O . TYR A 1 86 ? 17.138 -5.162 -10.926 1.00 97.50 86 TYR A O 1
ATOM 693 N N . GLU A 1 87 ? 16.161 -5.123 -12.944 1.00 96.25 87 GLU A N 1
ATOM 694 C CA . GLU A 1 87 ? 16.706 -6.409 -13.409 1.00 96.25 87 GLU A CA 1
ATOM 695 C C . GLU A 1 87 ? 18.235 -6.510 -13.240 1.00 96.25 87 GLU A C 1
ATOM 697 O O . GLU A 1 87 ? 18.755 -7.513 -12.761 1.00 96.25 87 GLU A O 1
ATOM 702 N N . HIS A 1 88 ? 18.953 -5.428 -13.547 1.00 94.12 88 HIS A N 1
ATOM 703 C CA . HIS A 1 88 ? 20.411 -5.315 -13.402 1.00 94.12 88 HIS A CA 1
ATOM 704 C C . HIS A 1 88 ? 20.895 -5.085 -11.953 1.00 94.12 88 HIS A C 1
ATOM 706 O O . HIS A 1 88 ? 22.100 -5.045 -11.712 1.00 94.12 88 HIS A O 1
ATOM 712 N N . ALA A 1 89 ? 19.985 -4.923 -10.987 1.00 95.19 89 ALA A N 1
ATOM 713 C CA . ALA A 1 89 ? 20.293 -4.738 -9.568 1.00 95.19 89 ALA A CA 1
ATOM 714 C C . ALA A 1 89 ? 19.362 -5.576 -8.666 1.00 95.19 89 ALA A C 1
ATOM 716 O O . ALA A 1 89 ? 18.659 -5.030 -7.813 1.00 95.19 89 ALA A O 1
ATOM 717 N N . PRO A 1 90 ? 19.389 -6.918 -8.783 1.00 95.12 90 PRO A N 1
ATOM 718 C CA . PRO A 1 90 ? 18.427 -7.805 -8.121 1.00 95.12 90 PRO A CA 1
ATOM 719 C C . PRO A 1 90 ? 18.533 -7.825 -6.591 1.00 95.12 90 PRO A C 1
ATOM 721 O O . PRO A 1 90 ? 17.621 -8.278 -5.908 1.00 95.12 90 PR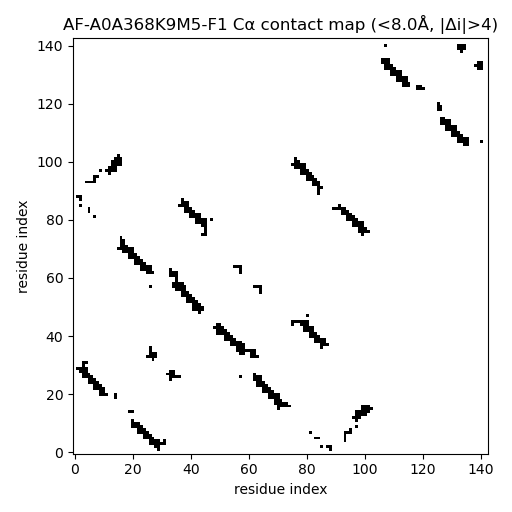O A O 1
ATOM 724 N N . LYS A 1 91 ? 19.645 -7.331 -6.035 1.00 95.38 91 LYS A N 1
ATOM 725 C CA . LYS A 1 91 ? 19.851 -7.220 -4.584 1.00 95.38 91 LYS A CA 1
ATOM 726 C C . LYS A 1 91 ? 19.152 -6.001 -3.968 1.00 95.38 91 LYS A C 1
ATOM 728 O O . LYS A 1 91 ? 19.013 -5.953 -2.751 1.00 95.38 91 LYS A O 1
ATOM 733 N N . GLN A 1 92 ? 18.741 -5.018 -4.774 1.00 96.12 92 GLN A N 1
ATOM 734 C CA . GLN A 1 92 ? 18.083 -3.796 -4.309 1.00 96.12 92 GLN A CA 1
ATOM 735 C C . GLN A 1 92 ? 16.573 -3.916 -4.533 1.00 96.12 92 GLN A C 1
ATOM 737 O O . GLN A 1 92 ? 16.064 -3.636 -5.617 1.00 96.12 92 GLN A O 1
ATOM 742 N N . ILE A 1 93 ? 15.875 -4.373 -3.498 1.00 97.62 93 ILE A N 1
ATOM 743 C CA . ILE A 1 93 ? 14.449 -4.692 -3.549 1.00 97.62 93 ILE A CA 1
ATOM 744 C C . ILE A 1 93 ? 13.665 -3.575 -2.870 1.00 97.62 93 ILE A C 1
ATOM 746 O O . ILE A 1 93 ? 13.984 -3.169 -1.755 1.00 97.62 93 ILE A O 1
ATOM 750 N N . PHE A 1 94 ? 12.617 -3.122 -3.542 1.00 98.38 94 PHE A N 1
ATOM 751 C CA . PHE A 1 94 ? 11.634 -2.175 -3.038 1.00 98.38 94 PHE A CA 1
ATOM 752 C C . PHE A 1 94 ? 10.310 -2.902 -2.839 1.00 98.38 94 PHE A C 1
ATOM 754 O O . PHE A 1 94 ? 9.993 -3.828 -3.592 1.00 98.38 94 PHE A O 1
ATOM 761 N N . SER A 1 95 ? 9.535 -2.503 -1.837 1.00 98.31 95 SER A N 1
ATOM 762 C CA . SER A 1 95 ? 8.265 -3.156 -1.532 1.00 98.31 95 SER A CA 1
ATOM 763 C C . SER A 1 95 ? 7.183 -2.176 -1.114 1.00 98.31 95 SER A C 1
ATOM 765 O O . SER A 1 95 ? 7.474 -1.169 -0.474 1.00 98.31 95 SER A O 1
ATOM 767 N N . ALA A 1 96 ? 5.941 -2.530 -1.425 1.00 98.50 96 ALA A N 1
ATOM 768 C CA . ALA A 1 96 ? 4.739 -1.952 -0.841 1.00 98.50 96 ALA A CA 1
ATOM 769 C C . ALA A 1 96 ? 3.833 -3.079 -0.344 1.00 98.50 96 ALA A C 1
ATOM 771 O O . ALA A 1 96 ? 3.851 -4.183 -0.894 1.00 98.50 96 ALA A O 1
ATOM 772 N N . GLU A 1 97 ? 3.059 -2.798 0.695 1.00 98.50 97 GLU A N 1
ATOM 773 C CA . GLU A 1 97 ? 2.147 -3.756 1.315 1.00 98.50 97 GLU A CA 1
ATOM 774 C C . GLU A 1 97 ? 0.698 -3.313 1.117 1.00 98.50 97 GLU A C 1
ATOM 776 O O . GLU A 1 97 ? 0.406 -2.118 1.033 1.00 98.50 97 GLU A O 1
ATOM 781 N N . PHE A 1 98 ? -0.199 -4.290 1.033 1.00 98.50 98 PHE A N 1
ATOM 782 C CA . PHE A 1 98 ? -1.641 -4.079 1.056 1.00 98.50 98 PHE A CA 1
ATOM 783 C C . PHE A 1 98 ? -2.318 -5.211 1.825 1.00 98.50 98 PHE A C 1
ATOM 785 O O . PHE A 1 98 ? -1.857 -6.350 1.798 1.00 98.50 98 PHE A O 1
ATOM 792 N N . GLU A 1 99 ? -3.421 -4.910 2.496 1.00 98.31 99 GLU A N 1
ATOM 793 C CA . GLU A 1 99 ? -4.181 -5.901 3.253 1.00 98.31 99 GLU A CA 1
ATOM 794 C C . GLU A 1 99 ? -5.264 -6.527 2.366 1.00 98.31 99 GLU A C 1
ATOM 796 O O . GLU A 1 99 ? -5.995 -5.823 1.666 1.00 98.31 99 GLU A O 1
ATOM 801 N N . VAL A 1 100 ? -5.398 -7.851 2.410 1.00 98.06 100 VAL A N 1
ATOM 802 C CA . VAL A 1 100 ? -6.565 -8.557 1.870 1.00 98.06 100 VAL A CA 1
ATOM 803 C C . VAL A 1 100 ? -7.409 -9.041 3.033 1.00 98.06 100 VAL A C 1
ATOM 805 O O . VAL A 1 100 ? -6.952 -9.840 3.852 1.00 98.06 100 VAL A O 1
ATOM 808 N N . LYS A 1 101 ? -8.647 -8.563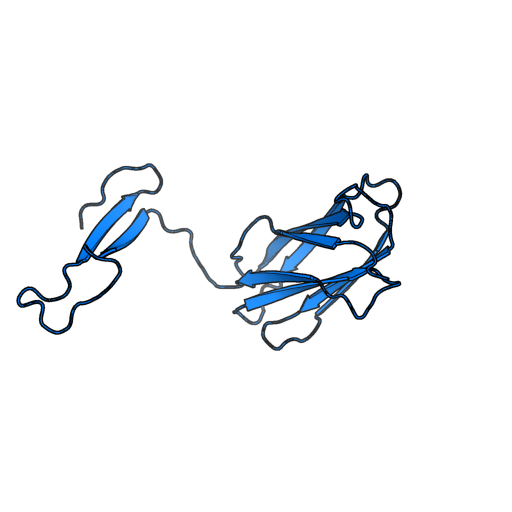 3.104 1.00 95.50 101 LYS A N 1
ATOM 809 C CA . LYS A 1 101 ? -9.570 -8.852 4.197 1.00 95.50 101 LYS A CA 1
ATOM 810 C C . LYS A 1 101 ? -11.006 -8.768 3.706 1.00 95.50 101 LYS A C 1
ATOM 812 O O . LYS A 1 101 ? -11.347 -7.905 2.901 1.00 95.50 101 LYS A O 1
ATOM 817 N N . GLU A 1 102 ? -11.871 -9.628 4.224 1.00 91.06 102 GLU A N 1
ATOM 818 C CA . GLU A 1 102 ? -13.312 -9.429 4.083 1.00 91.06 102 GLU A CA 1
ATOM 819 C C . GLU A 1 102 ? -13.742 -8.206 4.901 1.00 91.06 102 GLU A C 1
ATOM 821 O O . GLU A 1 102 ? -13.647 -8.188 6.130 1.00 91.06 102 GLU A O 1
ATOM 826 N N . TYR A 1 103 ? -14.184 -7.153 4.215 1.00 81.88 103 TYR A N 1
ATOM 827 C CA . TYR A 1 103 ? -14.682 -5.944 4.854 1.00 81.88 103 TYR A CA 1
ATOM 828 C C . TYR A 1 103 ? -15.860 -5.362 4.078 1.00 81.88 103 TYR A C 1
ATOM 830 O O . TYR A 1 103 ? -15.975 -5.509 2.862 1.00 81.88 103 TYR A O 1
ATOM 838 N N . VAL A 1 104 ? -16.715 -4.651 4.805 1.00 81.44 104 VAL A N 1
ATOM 839 C CA . VAL A 1 104 ? -17.695 -3.724 4.238 1.00 81.44 104 VAL A CA 1
ATOM 840 C C . VAL A 1 104 ? -17.279 -2.312 4.615 1.00 81.44 104 VAL A C 1
ATOM 842 O O . VAL A 1 104 ? -16.756 -2.092 5.709 1.00 81.44 104 VAL A O 1
ATOM 845 N N . LEU A 1 105 ? -17.459 -1.356 3.703 1.00 79.75 105 LEU A N 1
ATOM 846 C CA . LEU A 1 105 ? -17.122 0.035 3.989 1.00 79.75 105 LEU A CA 1
ATOM 847 C C . LEU A 1 105 ? -18.025 0.533 5.133 1.00 79.75 105 LEU A C 1
ATOM 849 O O . LEU A 1 105 ? -19.249 0.506 4.975 1.00 79.75 105 LEU A O 1
ATOM 853 N N . PRO A 1 106 ? -17.464 0.966 6.276 1.00 85.69 106 PRO A N 1
ATOM 854 C CA . PRO A 1 106 ? -18.276 1.473 7.369 1.00 85.69 106 PRO A CA 1
ATOM 855 C C . PRO A 1 106 ? -18.932 2.796 6.962 1.00 85.69 106 PRO A C 1
ATOM 857 O O . PRO A 1 106 ? -18.379 3.569 6.182 1.00 85.69 106 PRO A O 1
ATOM 860 N N . SER A 1 107 ? -20.119 3.078 7.493 1.00 92.25 107 SER A N 1
ATOM 861 C CA . SER A 1 107 ? -20.838 4.333 7.227 1.00 92.25 107 SER A CA 1
ATOM 862 C C . SER A 1 107 ? -20.355 5.503 8.095 1.00 92.25 107 SER A C 1
ATOM 864 O O . SER A 1 107 ? -20.640 6.666 7.792 1.00 92.25 107 SER A O 1
ATOM 866 N N . PHE A 1 108 ? -19.603 5.210 9.156 1.00 94.44 108 PHE A N 1
ATOM 867 C CA . PHE A 1 108 ? -19.040 6.173 10.094 1.00 94.44 108 PHE A CA 1
ATOM 868 C C . PHE A 1 108 ? -17.648 5.737 10.560 1.00 94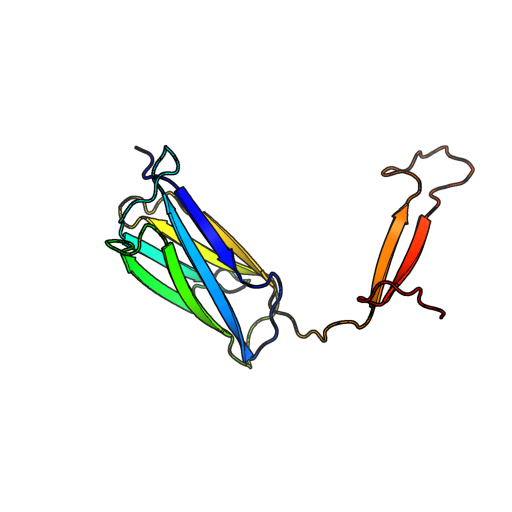.44 108 PHE A C 1
ATOM 870 O O . PHE A 1 108 ? -17.300 4.559 10.503 1.00 94.44 108 PHE A O 1
ATOM 877 N N . GLU A 1 109 ? -16.853 6.698 11.011 1.00 94.50 109 GLU A N 1
ATOM 878 C CA . GLU A 1 109 ? -15.570 6.469 11.666 1.00 94.50 109 GLU A CA 1
ATOM 879 C C . GLU A 1 109 ? -15.698 6.661 13.180 1.00 94.50 109 GLU A C 1
ATOM 881 O O . GLU A 1 109 ? -16.503 7.468 13.659 1.00 94.50 109 GLU A O 1
ATOM 886 N N . VAL A 1 110 ? -14.876 5.923 13.926 1.00 96.06 110 VAL A N 1
ATOM 887 C CA . VAL A 1 110 ? -14.700 6.085 15.371 1.00 96.06 110 VAL A CA 1
ATOM 888 C C . VAL A 1 110 ? -13.239 6.416 15.626 1.00 96.06 110 VAL A C 1
ATOM 890 O O . VAL A 1 110 ? -12.350 5.687 15.188 1.00 96.06 110 VAL A O 1
ATOM 893 N N . ARG A 1 111 ? -12.997 7.511 16.341 1.00 95.69 111 ARG A N 1
ATOM 894 C CA . ARG A 1 111 ? -11.674 7.912 16.818 1.00 95.69 111 AR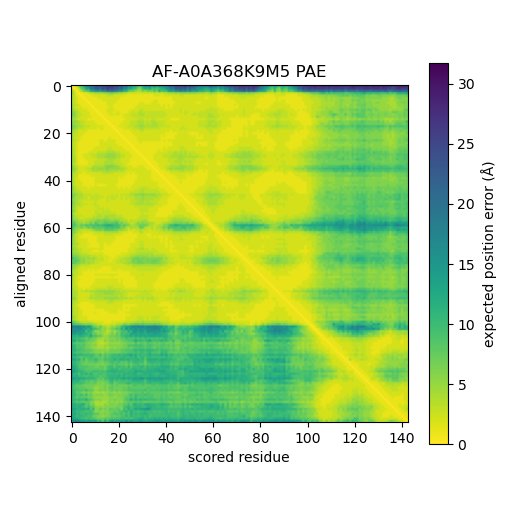G A CA 1
ATOM 895 C C . ARG A 1 111 ? -11.631 7.770 18.327 1.00 95.69 111 ARG A C 1
ATOM 897 O O . ARG A 1 111 ? -12.565 8.174 19.017 1.00 95.69 111 ARG A O 1
ATOM 904 N N . VAL A 1 112 ? -10.548 7.181 18.813 1.00 96.75 112 VAL A N 1
ATOM 905 C CA . VAL A 1 112 ? -10.273 6.997 20.236 1.00 96.75 112 VAL A CA 1
ATOM 906 C C . VAL A 1 112 ? -9.034 7.825 20.532 1.00 96.75 112 VAL A C 1
ATOM 908 O O . VAL A 1 112 ? -7.933 7.464 20.122 1.00 96.75 112 VAL A O 1
ATOM 911 N N . GLU A 1 113 ? -9.241 8.977 21.155 1.00 96.56 113 GLU A N 1
ATOM 912 C CA . GLU A 1 113 ? -8.214 9.998 21.342 1.00 96.56 113 GLU A CA 1
ATOM 913 C C . GLU A 1 113 ? -7.970 10.172 22.845 1.00 96.56 113 GLU A C 1
ATOM 915 O O . GLU A 1 113 ? -8.857 10.662 23.551 1.00 96.56 113 GLU A O 1
ATOM 920 N N . PRO A 1 114 ? -6.814 9.734 23.376 1.00 96.00 114 PRO A N 1
ATOM 921 C CA . PRO A 1 114 ? -6.461 10.041 24.752 1.00 96.00 114 PRO A CA 1
ATOM 922 C C . PRO A 1 114 ? -6.186 11.543 24.891 1.00 96.00 114 PRO A C 1
ATOM 924 O O . PRO A 1 114 ? -5.765 12.192 23.930 1.00 96.00 114 PRO A O 1
ATOM 927 N N . THR A 1 115 ? -6.418 12.097 26.080 1.00 93.75 115 THR A N 1
ATOM 928 C CA . THR A 1 115 ? -6.104 13.509 26.362 1.00 93.75 115 THR A CA 1
ATOM 929 C C . THR A 1 115 ? -4.610 13.790 26.216 1.00 93.75 115 THR A C 1
ATOM 931 O O . THR A 1 115 ? -4.225 14.813 25.657 1.00 93.75 115 THR A O 1
ATOM 934 N N . GLU A 1 116 ? -3.783 12.831 26.633 1.00 93.25 116 GLU A N 1
ATOM 935 C CA . GLU A 1 116 ? -2.333 12.829 26.469 1.00 93.25 116 GLU A CA 1
ATOM 936 C C . GLU A 1 116 ? -1.884 11.612 25.652 1.00 93.25 116 GLU A C 1
ATOM 938 O O . GLU A 1 116 ? -2.422 10.513 25.767 1.00 93.25 116 GLU A O 1
ATOM 943 N N . THR A 1 117 ? -0.838 11.766 24.838 1.00 94.81 117 THR A N 1
ATOM 944 C CA . THR A 1 117 ? -0.296 10.652 24.020 1.00 94.81 117 THR A CA 1
ATOM 945 C C . THR A 1 117 ? 0.507 9.623 24.828 1.00 94.81 117 THR A C 1
ATOM 947 O O . THR A 1 117 ? 1.076 8.686 24.266 1.00 94.81 117 THR A O 1
ATOM 950 N N . PHE A 1 118 ? 0.556 9.787 26.149 1.00 93.69 118 PHE A N 1
ATOM 951 C CA . PHE A 1 118 ? 1.237 8.925 27.104 1.00 93.69 118 PHE A CA 1
ATOM 952 C C . PHE A 1 118 ? 0.425 8.841 28.401 1.00 93.69 118 PHE A C 1
ATOM 954 O O . PHE A 1 118 ? -0.464 9.648 28.647 1.00 93.69 118 PHE A O 1
ATOM 961 N N . TYR A 1 119 ? 0.755 7.864 29.243 1.00 95.88 119 TYR A N 1
ATOM 962 C CA . TYR A 1 119 ? 0.157 7.706 30.565 1.00 95.88 119 TYR A CA 1
ATOM 963 C C . TYR A 1 119 ? 1.210 7.948 31.646 1.00 95.88 119 TYR A C 1
ATOM 965 O O . TYR A 1 119 ? 2.282 7.336 31.617 1.00 95.88 119 TYR A O 1
ATOM 973 N N . TYR A 1 120 ? 0.908 8.833 32.595 1.00 95.25 120 TYR A N 1
ATOM 974 C CA . TYR A 1 120 ? 1.737 9.049 33.775 1.00 95.25 120 TYR A CA 1
ATOM 975 C C . TYR A 1 120 ? 1.251 8.157 34.922 1.00 95.25 120 TYR A C 1
ATOM 977 O O . TYR A 1 120 ? 0.080 8.188 35.288 1.00 95.25 120 TYR A O 1
ATOM 985 N N . ILE A 1 121 ? 2.150 7.344 35.483 1.00 95.31 121 ILE A N 1
ATOM 986 C CA . ILE A 1 121 ? 1.768 6.263 36.404 1.00 95.31 121 ILE A CA 1
ATOM 987 C C . ILE A 1 121 ? 1.193 6.759 37.735 1.00 95.31 121 ILE A C 1
ATOM 989 O O . ILE A 1 121 ? 0.372 6.064 38.328 1.00 95.31 121 ILE A O 1
ATOM 993 N N . ASP A 1 122 ? 1.583 7.959 38.173 1.00 96.19 122 ASP A N 1
ATOM 994 C CA . ASP A 1 122 ? 1.066 8.565 39.404 1.00 96.19 122 ASP A CA 1
ATOM 995 C C . ASP A 1 122 ? -0.046 9.591 39.131 1.00 96.19 122 ASP A C 1
ATOM 997 O O . ASP A 1 122 ? -0.373 10.377 40.020 1.00 96.19 122 ASP A O 1
ATOM 1001 N N . ASP A 1 123 ? -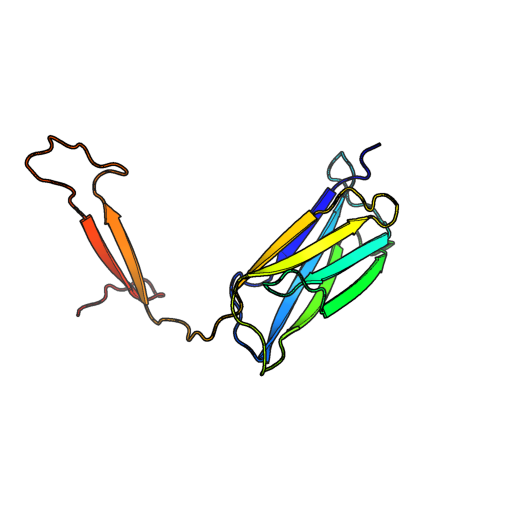0.614 9.632 37.917 1.00 94.06 123 ASP A N 1
ATOM 1002 C CA . ASP A 1 123 ? -1.753 10.509 37.637 1.00 94.06 123 ASP A CA 1
ATOM 1003 C C . ASP A 1 123 ? -2.986 10.009 38.412 1.00 94.06 123 ASP A C 1
ATOM 1005 O O . ASP A 1 123 ? -3.486 8.912 38.125 1.00 94.06 123 ASP A O 1
ATOM 1009 N N . PRO A 1 124 ? -3.503 10.781 39.387 1.00 93.19 124 PRO A N 1
ATOM 1010 C CA . PRO A 1 124 ? -4.653 10.367 40.183 1.00 93.19 124 PRO A CA 1
ATOM 1011 C C . PRO A 1 124 ? -5.942 10.249 39.357 1.00 93.19 124 PRO A C 1
ATOM 1013 O O . PRO A 1 124 ? -6.868 9.566 39.796 1.00 93.19 124 PRO A O 1
ATOM 1016 N N . ASN A 1 125 ? -6.012 10.892 38.186 1.00 91.88 125 ASN A N 1
ATOM 1017 C CA . ASN A 1 125 ? -7.173 10.847 37.296 1.00 91.88 125 ASN A CA 1
ATOM 1018 C C . ASN A 1 125 ? -7.096 9.689 36.288 1.00 91.88 125 ASN A C 1
ATOM 1020 O O . ASN A 1 125 ? -8.077 9.397 35.603 1.00 91.88 125 ASN A O 1
ATOM 1024 N N . GLY A 1 126 ? -5.965 8.981 36.221 1.00 93.69 126 GLY A N 1
ATOM 1025 C CA . GLY A 1 126 ? -5.762 7.917 35.244 1.00 93.69 126 GLY A CA 1
ATOM 1026 C C . GLY A 1 126 ? -5.584 8.452 33.816 1.00 93.69 126 GLY A C 1
ATOM 1027 O O . GLY A 1 126 ? -5.222 9.603 33.605 1.00 93.69 126 GLY A O 1
ATOM 1028 N N . LEU A 1 127 ? -5.813 7.593 32.817 1.00 95.00 127 LEU A N 1
ATOM 1029 C CA . LEU A 1 127 ? -5.814 7.993 31.408 1.00 95.00 127 LEU A CA 1
ATOM 1030 C C . LEU A 1 127 ? -7.239 8.331 30.969 1.00 95.00 127 LEU A C 1
ATOM 1032 O O . LEU A 1 127 ? -8.077 7.440 30.821 1.00 95.00 127 LEU A O 1
ATOM 1036 N N . GLU A 1 128 ? -7.496 9.605 30.710 1.00 95.75 128 GLU A N 1
ATOM 1037 C CA . GLU A 1 128 ? -8.756 10.044 30.122 1.00 95.75 128 GLU A CA 1
ATOM 1038 C C . GLU A 1 128 ? -8.738 9.861 28.600 1.00 95.75 128 GLU A C 1
ATOM 1040 O O . GLU A 1 128 ? -7.769 10.199 27.915 1.00 95.75 128 GLU A O 1
ATOM 1045 N N . VAL A 1 129 ? -9.826 9.315 28.054 1.00 96.94 129 VAL A N 1
ATOM 1046 C CA . VAL A 1 129 ? -9.947 9.006 26.627 1.00 96.94 129 VAL A CA 1
ATOM 1047 C C . VAL A 1 129 ? -11.277 9.509 26.092 1.00 96.94 129 VAL A C 1
ATOM 1049 O O . VAL A 1 129 ? -12.341 9.171 26.607 1.00 96.94 129 VAL A O 1
ATOM 1052 N N . SER A 1 130 ? -11.211 10.292 25.021 1.00 96.25 130 SER A N 1
ATOM 1053 C CA . SER A 1 130 ? -12.371 10.759 24.272 1.00 96.25 130 SER A CA 1
ATOM 1054 C C . SER A 1 130 ? -12.697 9.791 23.138 1.00 96.25 130 SER A C 1
ATOM 1056 O O . SER A 1 130 ? -11.837 9.442 22.328 1.00 96.25 130 SER A O 1
ATOM 1058 N N . ILE A 1 131 ? -13.962 9.379 23.055 1.00 96.56 131 ILE A N 1
ATOM 1059 C CA . ILE A 1 131 ? -14.489 8.591 21.937 1.00 96.56 131 ILE A CA 1
ATOM 1060 C C . ILE A 1 131 ? -15.298 9.532 21.047 1.00 96.56 131 ILE A C 1
ATOM 1062 O O . ILE A 1 131 ? -16.286 10.118 21.484 1.00 96.56 131 ILE A O 1
ATOM 1066 N N . ILE A 1 132 ? -14.879 9.681 19.792 1.00 96.00 132 ILE A N 1
ATOM 1067 C CA . ILE A 1 132 ? -15.510 10.573 18.817 1.00 96.00 132 ILE A CA 1
ATOM 1068 C C . ILE A 1 132 ? -16.031 9.727 17.659 1.00 96.00 132 ILE A C 1
ATOM 1070 O O . ILE A 1 132 ? -15.251 9.087 16.958 1.00 96.00 132 ILE A O 1
ATOM 1074 N N . ALA A 1 133 ? -17.343 9.756 17.423 1.00 97.19 133 ALA A N 1
ATOM 1075 C CA . ALA A 1 133 ? -17.980 9.045 16.317 1.00 97.19 133 ALA A CA 1
ATOM 1076 C C . ALA A 1 133 ? -18.626 10.026 15.326 1.00 97.19 133 ALA A C 1
ATOM 1078 O O . ALA A 1 133 ? -19.440 10.878 15.702 1.00 97.19 133 ALA A O 1
ATOM 1079 N N . LYS A 1 134 ? -18.261 9.913 14.044 1.00 96.31 134 LYS A N 1
ATOM 1080 C CA . LYS A 1 134 ? -18.793 10.756 12.962 1.00 96.31 134 LYS A CA 1
ATOM 1081 C C . LYS A 1 134 ? -19.059 9.934 11.714 1.00 96.31 134 LYS A C 1
ATOM 1083 O O . LYS A 1 134 ? -18.227 9.137 11.297 1.00 96.31 134 LYS A O 1
ATOM 1088 N N . PHE A 1 135 ? -20.195 10.173 11.069 1.00 94.75 135 PHE A N 1
ATOM 1089 C CA . PHE A 1 135 ? -20.445 9.673 9.722 1.00 94.75 135 PHE A CA 1
ATOM 1090 C C . PHE A 1 135 ? -19.359 10.157 8.758 1.00 94.75 135 PHE A C 1
ATOM 1092 O O . PHE A 1 135 ? -18.829 11.257 8.927 1.00 94.75 135 PHE A O 1
ATOM 1099 N N . LEU A 1 136 ? -19.087 9.394 7.696 1.00 93.25 136 LEU A N 1
ATOM 1100 C CA . LEU A 1 136 ? -18.063 9.764 6.705 1.00 93.25 136 LEU A CA 1
ATOM 1101 C C . LEU A 1 136 ? -18.348 11.108 6.000 1.00 93.25 136 LEU A C 1
ATOM 1103 O O . LEU A 1 136 ? -17.438 11.741 5.476 1.00 93.25 136 LEU A O 1
ATOM 1107 N N . TYR A 1 137 ? -19.600 11.581 6.022 1.00 93.44 137 TYR A N 1
ATOM 1108 C CA . TYR A 1 137 ? -20.015 12.906 5.536 1.00 93.44 137 TYR A CA 1
ATOM 1109 C C . TYR A 1 137 ? -19.976 14.012 6.617 1.00 93.44 137 TYR A C 1
ATOM 1111 O O . TYR A 1 137 ? -20.512 15.104 6.421 1.00 93.44 137 TYR A O 1
ATOM 1119 N N . GLY A 1 138 ? -19.361 13.740 7.772 1.00 92.75 138 GLY A N 1
ATOM 1120 C CA . GLY A 1 138 ? -19.004 14.724 8.799 1.00 92.75 138 GLY A CA 1
ATOM 1121 C C . GLY A 1 138 ? -20.062 15.020 9.866 1.00 92.75 138 GLY A C 1
ATOM 1122 O O . GLY A 1 138 ? -19.821 15.874 10.720 1.00 92.75 138 GLY A O 1
ATOM 1123 N N . LYS A 1 139 ? -21.227 14.357 9.855 1.00 95.88 139 LYS A N 1
ATOM 1124 C CA . LYS A 1 139 ? -22.240 14.517 10.917 1.00 95.88 139 LYS A CA 1
ATOM 1125 C C . LYS A 1 139 ? -21.920 13.643 12.125 1.00 95.88 139 LYS A C 1
ATOM 1127 O O . LYS A 1 139 ? -21.380 12.553 11.968 1.00 95.88 139 LYS A O 1
ATOM 1132 N N . ASN A 1 140 ? -22.288 14.115 13.313 1.00 95.88 140 ASN A N 1
ATOM 1133 C CA . ASN A 1 140 ? -22.143 13.341 14.544 1.00 95.88 140 ASN A CA 1
ATOM 1134 C C . ASN A 1 140 ? -23.032 12.094 14.502 1.00 95.88 140 ASN A C 1
ATOM 1136 O O . ASN A 1 140 ? -24.124 12.125 13.927 1.00 95.88 140 ASN A O 1
ATOM 1140 N N . VAL A 1 141 ? -22.538 11.020 15.107 1.00 96.88 141 VAL A N 1
ATOM 1141 C CA . VAL A 1 141 ? -23.305 9.804 15.383 1.00 96.88 141 VAL A CA 1
ATOM 1142 C C . VAL A 1 141 ? -23.934 9.936 16.772 1.00 96.88 141 VAL A C 1
ATOM 1144 O O . VAL A 1 141 ? -23.321 10.514 17.666 1.00 96.88 141 VAL A O 1
ATOM 1147 N N . ASP A 1 142 ? -25.146 9.414 16.928 1.00 94.06 142 ASP A N 1
ATOM 1148 C CA . ASP A 1 142 ? -25.834 9.238 18.210 1.00 94.06 142 ASP A CA 1
ATOM 1149 C C . ASP A 1 142 ? -26.119 7.738 18.373 1.00 94.06 142 ASP A C 1
ATOM 1151 O O . ASP A 1 142 ? -26.556 7.102 17.404 1.00 94.06 142 ASP A O 1
ATOM 1155 N N . GLY A 1 143 ? -25.795 7.162 19.532 1.00 91.69 143 GLY A N 1
ATOM 1156 C CA . GLY A 1 143 ? -25.810 5.713 19.751 1.00 91.69 143 GLY A CA 1
ATOM 1157 C C . GLY A 1 143 ? -25.385 5.277 21.142 1.00 91.69 143 GLY A C 1
ATOM 1158 O O . GLY A 1 143 ? -25.172 6.150 22.011 1.00 91.69 143 GLY A O 1
#

Foldseek 3Di:
DDAADKDKDWPDQEDEAQDKIKMKIFAAHNVRFADWAWKWKFKAAPVRHTPDIDIDTCVVVRRMDIDMDGGHNDGDWAKIKMWMDTPVCVVDIDIDIHTYDDDDDDQKDKDKAWPDPDWDPPPPVTIHIDIFIAGPVGHGDDD

Mean predicted aligned error: 5.21 Å